Protein AF-A0A7S2WW77-F1 (afdb_monomer_lite)

Radius of gyration: 19.47 Å; chains: 1; boundi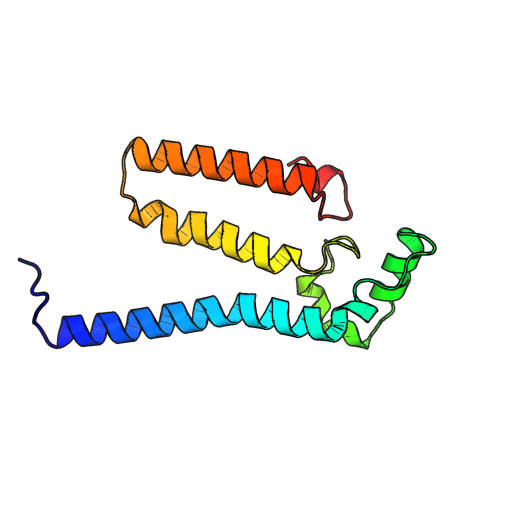ng box: 49×28×53 Å

Foldseek 3Di:
DDDCPDPVNVVVVVVVVVVVVVLVVVLVVLCVVCVVVLCLLQPDDPDQVVSLVSSVPPPVCVVVCVQAVFFGSVQSSVSSVVSVLVCCQPPVLCVVDDDPVSVVVNVVSVVVVLVCLQVPVTGPDNVVSND

pLDDT: mean 90.62, std 7.21, range [52.75, 97.0]

Structure (mmCIF, N/CA/C/O backbone):
data_AF-A0A7S2WW77-F1
#
_entry.id   AF-A0A7S2WW77-F1
#
loop_
_atom_site.group_PDB
_atom_site.id
_atom_site.type_symbol
_atom_site.label_atom_id
_atom_site.label_alt_id
_atom_site.label_comp_id
_atom_site.label_asym_id
_atom_site.label_entity_id
_atom_site.label_seq_id
_atom_site.pdbx_PDB_ins_code
_atom_site.Cartn_x
_atom_site.Cartn_y
_atom_site.Cartn_z
_atom_site.occupancy
_atom_site.B_iso_or_equiv
_atom_site.auth_seq_id
_atom_site.auth_comp_id
_atom_site.auth_asym_id
_atom_site.auth_atom_id
_atom_site.pdbx_PDB_model_num
ATOM 1 N N . ALA A 1 1 ? -28.612 0.850 28.359 1.00 59.81 1 ALA A N 1
ATOM 2 C CA . ALA A 1 1 ? -27.626 -0.241 28.231 1.00 59.81 1 ALA A CA 1
ATOM 3 C C . ALA A 1 1 ? -27.675 -0.755 26.799 1.00 59.81 1 ALA A C 1
ATOM 5 O O . ALA A 1 1 ? -28.771 -0.836 26.258 1.00 59.81 1 ALA A O 1
ATOM 6 N N . ILE A 1 2 ? -26.528 -1.022 26.174 1.00 74.88 2 ILE A N 1
ATOM 7 C CA . ILE A 1 2 ? -26.475 -1.639 24.841 1.00 74.88 2 ILE A CA 1
ATOM 8 C C . ILE A 1 2 ? -26.680 -3.142 25.043 1.00 74.88 2 ILE A C 1
ATOM 10 O O . ILE A 1 2 ? -25.931 -3.760 25.797 1.00 74.88 2 ILE A O 1
ATOM 14 N N . ASP A 1 3 ? -27.717 -3.713 24.435 1.00 78.00 3 ASP A N 1
ATOM 15 C CA . ASP A 1 3 ? -28.011 -5.141 24.550 1.00 78.00 3 ASP A CA 1
ATOM 16 C C . ASP A 1 3 ? -27.231 -5.936 23.493 1.00 78.00 3 ASP A C 1
ATOM 18 O O . ASP A 1 3 ? -27.639 -6.048 22.336 1.00 78.00 3 ASP A O 1
ATOM 22 N N . CYS A 1 4 ? -26.095 -6.496 23.909 1.00 80.12 4 CYS A N 1
ATOM 23 C CA . CYS A 1 4 ? -25.233 -7.328 23.066 1.00 80.12 4 CYS A CA 1
ATOM 24 C C . CYS A 1 4 ? -25.769 -8.760 22.860 1.00 80.12 4 CYS A C 1
ATOM 26 O O . CYS A 1 4 ? -25.142 -9.556 22.161 1.00 80.12 4 CYS A O 1
ATOM 28 N N . SER A 1 5 ? -26.899 -9.123 23.474 1.00 79.75 5 SER A N 1
ATOM 29 C CA . SER A 1 5 ? -27.517 -10.450 23.346 1.00 79.75 5 SER A CA 1
ATOM 30 C C . SER A 1 5 ? -28.668 -10.489 22.333 1.00 79.75 5 SER A C 1
ATOM 32 O O . SER A 1 5 ? -29.068 -11.568 21.891 1.00 79.75 5 SER A O 1
ATOM 34 N N . SER A 1 6 ? -29.151 -9.316 21.913 1.00 86.88 6 SER A N 1
ATOM 35 C CA . SER A 1 6 ? -30.259 -9.159 20.972 1.00 86.88 6 SER A CA 1
ATOM 36 C C . SER A 1 6 ? -29.940 -9.687 19.563 1.00 86.88 6 SER A C 1
ATOM 38 O O . SER A 1 6 ? -28.818 -9.573 19.055 1.00 86.88 6 SER A O 1
ATOM 40 N N . SER A 1 7 ? -30.952 -10.232 18.880 1.00 86.94 7 SER A N 1
ATOM 41 C CA . SER A 1 7 ? -30.858 -10.686 17.482 1.00 86.94 7 SER A CA 1
ATOM 42 C C . SER A 1 7 ? -30.487 -9.555 16.513 1.00 86.94 7 SER A C 1
ATOM 44 O O . SER A 1 7 ? -29.793 -9.795 15.520 1.00 86.94 7 SER A O 1
ATOM 46 N N . SER A 1 8 ? -30.866 -8.313 16.827 1.00 87.94 8 SER A N 1
ATOM 47 C CA . SER A 1 8 ? -30.489 -7.127 16.053 1.00 87.94 8 SER A CA 1
ATOM 48 C C . SER A 1 8 ? -28.978 -6.882 16.083 1.00 87.94 8 SER A C 1
ATOM 50 O O . SER A 1 8 ? -28.389 -6.578 15.049 1.00 87.94 8 SER A O 1
ATOM 52 N N . TYR A 1 9 ? -28.326 -7.094 17.234 1.00 88.69 9 TYR A N 1
ATOM 53 C CA . TYR A 1 9 ? -26.873 -6.949 17.372 1.00 88.69 9 TYR A CA 1
ATOM 54 C C . TYR A 1 9 ? -26.114 -8.026 16.585 1.00 88.69 9 TYR A C 1
ATOM 56 O O . TYR A 1 9 ? -25.145 -7.727 15.889 1.00 88.69 9 TYR A O 1
ATOM 64 N N . ARG A 1 10 ? -26.600 -9.275 16.606 1.00 89.81 10 ARG A N 1
ATOM 65 C CA . ARG A 1 10 ? -26.032 -10.354 15.775 1.00 89.81 10 ARG A CA 1
ATOM 66 C C . ARG A 1 10 ? -26.152 -10.056 14.282 1.00 89.81 10 ARG A C 1
ATOM 68 O O . ARG A 1 10 ? -25.204 -10.287 13.539 1.00 89.81 10 ARG A O 1
ATOM 75 N N . THR A 1 11 ? -27.295 -9.529 13.850 1.00 92.19 11 THR A N 1
ATOM 76 C CA . THR A 1 11 ? -27.516 -9.144 12.447 1.00 92.19 11 THR A CA 1
ATOM 77 C C . THR A 1 11 ? -26.576 -8.011 12.036 1.00 92.19 11 THR A C 1
ATOM 79 O O . THR A 1 11 ? -25.976 -8.074 10.967 1.00 92.19 11 THR A O 1
ATOM 82 N N . PHE A 1 12 ? -26.387 -7.021 12.909 1.00 92.06 12 PHE A N 1
ATOM 83 C CA . PHE A 1 12 ? -25.452 -5.920 12.692 1.00 92.06 12 PHE A CA 1
ATOM 84 C C . PHE A 1 12 ? -24.008 -6.411 12.504 1.00 92.06 12 PHE A C 1
ATOM 86 O O . PHE A 1 12 ? -23.388 -6.081 11.498 1.00 92.06 12 PHE A O 1
ATOM 93 N N . ILE A 1 13 ? -23.511 -7.289 13.387 1.00 93.31 13 ILE A N 1
ATOM 94 C CA . ILE A 1 13 ? -22.167 -7.883 13.252 1.00 93.31 13 ILE A CA 1
ATOM 95 C C . ILE A 1 13 ? -22.000 -8.604 11.911 1.00 93.31 13 ILE A C 1
ATOM 97 O O . ILE A 1 13 ? -20.952 -8.492 11.278 1.00 93.31 13 ILE A O 1
ATOM 101 N N . LEU A 1 14 ? -23.009 -9.364 11.475 1.00 95.25 14 LEU A N 1
ATOM 102 C CA . LEU A 1 14 ? -22.939 -10.096 10.209 1.00 95.25 14 LEU A CA 1
ATOM 103 C C . LEU A 1 14 ? -22.857 -9.149 9.006 1.00 95.25 14 LEU A C 1
ATOM 105 O O . LEU A 1 14 ? -22.078 -9.402 8.087 1.00 95.25 14 LEU A O 1
ATOM 109 N N . ILE A 1 15 ? -23.630 -8.060 9.022 1.00 95.81 15 ILE A N 1
ATOM 110 C CA . ILE A 1 15 ? -23.596 -7.038 7.970 1.00 95.81 15 ILE A CA 1
ATOM 111 C C . ILE A 1 15 ? -22.231 -6.343 7.953 1.00 95.81 15 ILE A C 1
ATOM 113 O O . ILE A 1 15 ? -21.613 -6.254 6.894 1.00 95.81 15 ILE A O 1
ATOM 117 N N . ASP A 1 16 ? -21.718 -5.923 9.109 1.00 94.44 16 ASP A N 1
ATOM 118 C CA . ASP A 1 16 ? -20.406 -5.278 9.210 1.00 94.44 16 ASP A CA 1
ATOM 119 C C . ASP A 1 16 ? -19.282 -6.202 8.739 1.00 94.44 16 ASP A C 1
ATOM 121 O O . ASP A 1 16 ? -18.430 -5.798 7.947 1.00 94.44 16 ASP A O 1
ATOM 125 N N . ALA A 1 17 ? -19.298 -7.469 9.159 1.00 95.94 17 ALA A N 1
ATOM 126 C CA . ALA A 1 17 ? -18.319 -8.454 8.718 1.00 95.94 17 ALA A CA 1
ATOM 127 C C . ALA A 1 17 ? -18.358 -8.644 7.191 1.00 95.94 17 ALA A C 1
ATOM 129 O O . ALA A 1 17 ? -17.304 -8.717 6.550 1.00 95.94 17 ALA A O 1
ATOM 130 N N . LEU A 1 18 ? -19.551 -8.672 6.585 1.00 97.00 18 LEU A N 1
ATOM 131 C CA . LEU A 1 18 ? -19.711 -8.749 5.133 1.00 97.00 18 LEU A CA 1
ATOM 132 C C . LEU A 1 18 ? -19.118 -7.515 4.436 1.00 97.00 18 LEU A C 1
ATOM 134 O O . LEU A 1 18 ? -18.344 -7.662 3.490 1.00 97.00 18 LEU A O 1
ATOM 138 N N . LEU A 1 19 ? -19.436 -6.309 4.913 1.00 95.25 19 LEU A N 1
ATOM 139 C CA . LEU A 1 19 ? -18.940 -5.056 4.336 1.00 95.25 19 LEU A CA 1
ATOM 140 C C . LEU A 1 19 ? -17.419 -4.935 4.456 1.00 95.25 19 LEU A C 1
ATOM 142 O O . LEU A 1 19 ? -16.745 -4.577 3.485 1.00 95.25 19 LEU A O 1
ATOM 146 N N . ILE A 1 20 ? -16.857 -5.294 5.612 1.00 94.50 20 ILE A N 1
ATOM 147 C CA . ILE A 1 20 ? -15.407 -5.358 5.814 1.00 94.50 20 ILE A CA 1
ATOM 148 C C . ILE A 1 20 ? -14.797 -6.339 4.812 1.00 94.50 20 ILE A C 1
ATOM 150 O O . ILE A 1 20 ? -13.858 -5.971 4.112 1.00 94.50 20 ILE A O 1
ATOM 154 N N . THR A 1 21 ? -15.358 -7.544 4.673 1.00 96.25 21 THR A N 1
ATOM 155 C CA . THR A 1 21 ? -14.860 -8.561 3.730 1.00 96.25 21 THR A CA 1
ATOM 156 C C . THR A 1 21 ? -14.839 -8.040 2.295 1.00 96.25 21 THR A C 1
ATOM 158 O O . THR A 1 21 ? -13.830 -8.179 1.603 1.00 96.25 21 THR A O 1
ATOM 161 N N . VAL A 1 22 ? -15.916 -7.385 1.854 1.00 95.38 22 VAL A N 1
ATOM 162 C CA . VAL A 1 22 ? -15.996 -6.771 0.520 1.00 95.38 22 VAL A CA 1
ATOM 163 C C . VAL A 1 22 ? -14.932 -5.688 0.351 1.00 95.38 22 VAL A C 1
ATOM 165 O O . VAL A 1 22 ? -14.251 -5.644 -0.673 1.00 95.38 22 VAL A O 1
ATOM 168 N N . THR A 1 23 ? -14.730 -4.853 1.368 1.00 93.44 23 THR A N 1
ATOM 169 C CA . THR A 1 23 ? -13.737 -3.774 1.317 1.00 93.44 23 THR A CA 1
ATOM 170 C C . THR A 1 23 ? -12.305 -4.323 1.279 1.00 93.44 23 THR A C 1
ATOM 172 O O . THR A 1 23 ? -11.468 -3.785 0.559 1.00 93.44 23 THR A O 1
ATOM 175 N N . GLN A 1 24 ? -12.021 -5.425 1.985 1.00 95.50 24 GLN A N 1
ATOM 176 C CA . GLN A 1 24 ? -10.722 -6.113 1.941 1.00 95.50 24 GLN A CA 1
ATOM 177 C C . GLN A 1 24 ? -10.480 -6.845 0.618 1.00 95.50 24 GLN A C 1
ATOM 179 O O . GLN A 1 24 ? -9.340 -6.948 0.165 1.00 95.50 24 GLN A O 1
ATOM 184 N N . ALA A 1 25 ? -11.535 -7.340 -0.028 1.00 95.88 25 ALA A N 1
ATOM 185 C CA . ALA A 1 25 ? -11.412 -8.071 -1.282 1.00 95.88 25 ALA A CA 1
ATOM 186 C C . ALA A 1 25 ? -10.832 -7.207 -2.415 1.00 95.88 25 ALA A C 1
ATOM 188 O O . ALA A 1 25 ? -10.130 -7.738 -3.271 1.00 95.88 25 ALA A O 1
ATOM 189 N N . ILE A 1 26 ? -11.070 -5.890 -2.410 1.00 94.81 26 ILE A N 1
ATOM 190 C CA . ILE A 1 26 ? -10.602 -4.965 -3.456 1.00 94.81 26 ILE A CA 1
ATOM 191 C C . 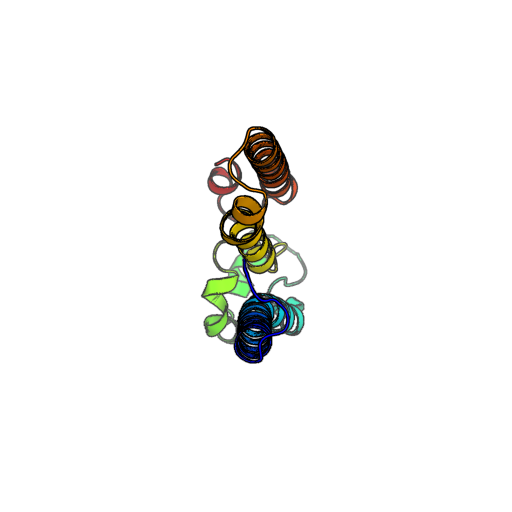ILE A 1 26 ? -9.063 -4.878 -3.523 1.00 94.81 26 ILE A C 1
ATOM 193 O O . ILE A 1 26 ? -8.508 -5.245 -4.563 1.00 94.81 26 ILE A O 1
ATOM 197 N N . PRO A 1 27 ? -8.336 -4.446 -2.468 1.00 95.44 27 PRO A N 1
ATOM 198 C CA . PRO A 1 27 ? -6.875 -4.367 -2.518 1.00 95.44 27 PRO A CA 1
ATOM 199 C C . PRO A 1 27 ? -6.237 -5.745 -2.748 1.00 95.44 27 PRO A C 1
ATOM 201 O O . PRO A 1 27 ? -5.265 -5.852 -3.496 1.00 95.44 27 PRO A O 1
ATOM 204 N N . ILE A 1 28 ? -6.821 -6.819 -2.199 1.00 95.94 28 ILE A N 1
ATOM 205 C CA . ILE A 1 28 ? -6.366 -8.194 -2.454 1.00 95.94 28 ILE A CA 1
ATOM 206 C C . ILE A 1 28 ? -6.510 -8.541 -3.940 1.00 95.94 28 ILE A C 1
ATOM 208 O O . ILE A 1 28 ? -5.565 -9.044 -4.551 1.00 95.94 28 ILE A O 1
ATOM 212 N N . ALA A 1 29 ? -7.660 -8.250 -4.549 1.00 96.12 29 ALA A N 1
ATOM 213 C CA . ALA A 1 29 ? -7.892 -8.492 -5.967 1.00 96.12 29 ALA A CA 1
ATOM 214 C C . ALA A 1 29 ? -6.905 -7.708 -6.841 1.00 96.12 29 ALA A C 1
ATOM 216 O O . ALA A 1 29 ? -6.364 -8.276 -7.791 1.00 96.12 29 ALA A O 1
ATOM 217 N N . TYR A 1 30 ? -6.606 -6.450 -6.502 1.00 95.19 30 TYR A N 1
ATOM 218 C CA . TYR A 1 30 ? -5.602 -5.650 -7.209 1.00 95.19 30 TYR A CA 1
ATOM 219 C C . TYR A 1 30 ? -4.225 -6.307 -7.161 1.00 95.19 30 TYR A C 1
ATOM 221 O O . TYR A 1 30 ? -3.631 -6.549 -8.214 1.00 95.19 30 TYR A O 1
ATOM 229 N N . VAL A 1 31 ? -3.748 -6.687 -5.972 1.00 95.88 31 VAL A N 1
ATOM 230 C CA . VAL A 1 31 ? -2.457 -7.375 -5.828 1.00 95.88 31 VAL A CA 1
ATOM 231 C C . VAL A 1 31 ? -2.445 -8.677 -6.621 1.00 95.88 31 VAL A C 1
ATOM 233 O O . VAL A 1 31 ? -1.498 -8.922 -7.362 1.00 95.88 31 VAL A O 1
ATOM 236 N N . VAL A 1 32 ? -3.495 -9.496 -6.535 1.00 96.94 32 VAL A N 1
ATOM 237 C CA . VAL A 1 32 ? -3.577 -10.777 -7.255 1.00 96.94 32 VAL A CA 1
ATOM 238 C C . VAL A 1 32 ? -3.533 -10.572 -8.771 1.00 96.94 32 VAL A C 1
ATOM 240 O O . VAL A 1 32 ? -2.789 -11.266 -9.472 1.00 96.94 32 VAL A O 1
ATOM 243 N N . VAL A 1 33 ? -4.310 -9.624 -9.297 1.00 96.31 33 VAL A N 1
ATOM 244 C CA . VAL A 1 33 ? -4.375 -9.342 -10.737 1.00 96.31 33 VAL A CA 1
ATOM 245 C C . VAL A 1 33 ? -3.042 -8.802 -11.252 1.00 96.31 33 VAL A C 1
ATOM 247 O O . VAL A 1 33 ? -2.554 -9.268 -12.287 1.00 96.31 33 VAL A O 1
ATOM 250 N N . LEU A 1 34 ? -2.423 -7.872 -10.523 1.00 95.38 34 LEU A N 1
ATOM 251 C CA . LEU A 1 34 ? -1.128 -7.306 -10.889 1.00 95.38 34 LEU A CA 1
ATOM 252 C C . LEU A 1 34 ? -0.005 -8.346 -10.762 1.00 95.38 34 LEU A C 1
ATOM 254 O O . LEU A 1 34 ? 0.808 -8.484 -11.674 1.00 95.38 34 LEU A O 1
ATOM 258 N N . TRP A 1 35 ? -0.011 -9.171 -9.710 1.00 96.00 35 TRP A N 1
ATOM 259 C CA . TRP A 1 35 ? 0.988 -10.222 -9.495 1.00 96.00 35 TRP A CA 1
ATOM 260 C C . TRP A 1 35 ? 1.004 -11.242 -10.634 1.00 96.00 35 TRP A C 1
ATOM 262 O O . TRP A 1 35 ? 2.072 -11.618 -11.123 1.00 96.00 35 TRP A O 1
ATOM 272 N N . ARG A 1 36 ? -0.174 -11.642 -11.134 1.00 96.00 36 ARG A N 1
ATOM 273 C CA . ARG A 1 36 ? -0.294 -12.533 -12.304 1.00 96.00 36 ARG A CA 1
ATOM 274 C C . ARG A 1 36 ? 0.345 -11.945 -13.566 1.00 96.00 36 ARG A C 1
ATOM 276 O O . ARG A 1 36 ? 0.814 -12.692 -14.421 1.00 96.00 36 ARG A O 1
ATOM 283 N N . ARG A 1 37 ? 0.398 -10.616 -13.683 1.00 94.94 37 ARG A N 1
ATOM 284 C CA . ARG A 1 37 ? 0.965 -9.887 -14.831 1.00 94.94 37 ARG A CA 1
ATOM 285 C C . ARG A 1 37 ? 2.291 -9.197 -14.505 1.00 94.94 37 ARG A C 1
ATOM 287 O O . ARG A 1 37 ? 2.759 -8.376 -15.291 1.00 94.94 37 ARG A O 1
ATOM 294 N N . ARG A 1 38 ? 2.943 -9.563 -13.393 1.00 93.38 38 ARG A N 1
ATOM 295 C CA . ARG A 1 38 ? 4.145 -8.880 -12.883 1.00 93.38 38 ARG A CA 1
ATOM 296 C C . ARG A 1 38 ? 5.297 -8.805 -13.886 1.00 93.38 38 ARG A C 1
ATOM 298 O O . ARG A 1 38 ? 6.040 -7.837 -13.883 1.00 93.38 38 ARG A O 1
ATOM 305 N N . HIS A 1 39 ? 5.432 -9.802 -14.761 1.00 91.38 39 HIS A N 1
ATOM 306 C CA . HIS A 1 39 ? 6.483 -9.840 -15.783 1.00 91.38 39 HIS A CA 1
ATOM 307 C C . HIS A 1 39 ? 6.277 -8.791 -16.890 1.00 91.38 39 HIS A C 1
ATOM 309 O O . HIS A 1 39 ? 7.244 -8.357 -17.503 1.00 91.38 39 HIS A O 1
ATOM 315 N N . ARG A 1 40 ? 5.028 -8.366 -17.125 1.00 91.94 40 ARG A N 1
ATOM 316 C CA . ARG A 1 40 ? 4.674 -7.284 -18.061 1.00 91.94 40 ARG A CA 1
ATOM 317 C C . ARG A 1 40 ? 4.759 -5.914 -17.389 1.00 91.94 40 ARG A C 1
ATOM 319 O O . ARG A 1 40 ? 5.102 -4.934 -18.033 1.00 91.94 40 ARG A O 1
ATOM 326 N N . LEU A 1 41 ? 4.460 -5.861 -16.088 1.00 92.00 41 LEU A N 1
ATOM 327 C CA . LEU A 1 41 ? 4.537 -4.646 -15.266 1.00 92.00 41 LEU A CA 1
ATOM 328 C C . LEU A 1 41 ? 5.972 -4.268 -14.876 1.00 92.00 41 LEU A C 1
ATOM 330 O O . LEU A 1 41 ? 6.255 -3.092 -14.677 1.00 92.00 41 LEU A O 1
ATOM 334 N N . ASN A 1 42 ? 6.861 -5.251 -14.757 1.00 91.94 42 ASN A N 1
ATOM 335 C CA . ASN A 1 42 ? 8.275 -5.058 -14.465 1.00 91.94 42 ASN A CA 1
ATOM 336 C C . ASN A 1 42 ? 9.124 -5.884 -15.445 1.00 91.94 42 ASN A C 1
ATOM 338 O O . ASN A 1 42 ? 9.648 -6.939 -15.067 1.00 91.94 42 ASN A O 1
ATOM 342 N N . PRO A 1 43 ? 9.204 -5.471 -16.723 1.00 87.31 43 PRO A N 1
ATOM 343 C CA . PRO A 1 43 ? 10.028 -6.173 -17.695 1.00 87.31 43 PRO A CA 1
ATOM 344 C C . PRO A 1 43 ? 11.506 -6.094 -17.278 1.00 87.31 43 PRO A C 1
ATOM 346 O O . PRO A 1 43 ? 11.970 -5.062 -16.791 1.00 87.31 43 PRO A O 1
ATOM 349 N N . VAL A 1 44 ? 12.230 -7.208 -17.448 1.00 78.62 44 VAL A N 1
ATOM 350 C CA . VAL A 1 44 ? 13.632 -7.387 -17.017 1.00 78.62 44 VAL A CA 1
ATOM 351 C C . VAL A 1 44 ? 14.501 -6.210 -17.499 1.00 78.62 44 VAL A C 1
ATOM 353 O O . VAL A 1 44 ? 14.399 -5.825 -18.667 1.00 78.62 44 VAL A O 1
ATOM 356 N N . PRO A 1 45 ? 15.327 -5.607 -16.623 1.00 69.31 45 PRO A N 1
ATOM 357 C CA . PRO A 1 45 ? 15.909 -4.299 -16.888 1.00 69.31 45 PRO A CA 1
ATOM 358 C C . PRO A 1 45 ? 17.061 -4.361 -17.896 1.00 69.31 45 PRO A C 1
ATOM 360 O O . PRO A 1 45 ? 18.038 -5.075 -17.691 1.00 69.31 45 PRO A O 1
ATOM 363 N N . TYR A 1 46 ? 16.967 -3.531 -18.938 1.00 63.91 46 TYR A N 1
ATOM 364 C CA . TYR A 1 46 ? 18.133 -2.991 -19.654 1.00 63.91 46 TYR A CA 1
ATOM 365 C C . TYR A 1 46 ? 18.337 -1.507 -19.284 1.00 63.91 46 TYR A C 1
ATOM 367 O O . TYR A 1 46 ? 19.449 -1.088 -18.989 1.00 63.91 46 TYR A O 1
ATOM 375 N N . ASN A 1 47 ? 17.244 -0.732 -19.207 1.00 85.06 47 ASN A N 1
ATOM 376 C CA . ASN A 1 47 ? 17.173 0.655 -18.721 1.00 85.06 47 ASN A CA 1
ATOM 377 C C . ASN A 1 47 ? 15.768 0.907 -18.117 1.00 85.06 47 ASN A C 1
ATOM 379 O O . ASN A 1 47 ? 14.789 0.339 -18.604 1.00 85.06 47 ASN A O 1
ATOM 383 N N . GLU A 1 48 ? 15.650 1.731 -17.072 1.00 84.06 48 GLU A N 1
ATOM 384 C CA . GLU A 1 48 ? 14.375 2.093 -16.428 1.00 84.06 48 GLU A CA 1
ATOM 385 C C . GLU A 1 48 ? 13.432 2.859 -17.366 1.00 84.06 48 GLU A C 1
ATOM 387 O O . GLU A 1 48 ? 12.242 2.564 -17.424 1.00 84.06 48 GLU A O 1
ATOM 392 N N . VAL A 1 49 ? 13.970 3.763 -18.188 1.00 87.12 49 VAL A N 1
ATOM 393 C CA . VAL A 1 49 ? 13.173 4.501 -19.185 1.00 87.12 49 VAL A CA 1
ATOM 394 C C . VAL A 1 49 ? 12.571 3.545 -20.220 1.00 87.12 49 VAL A C 1
ATOM 396 O O . VAL A 1 49 ? 11.409 3.664 -20.605 1.00 87.12 49 VAL A O 1
ATOM 399 N N . GLU A 1 50 ? 13.348 2.551 -20.645 1.00 90.25 50 GLU A N 1
ATOM 400 C CA . GLU A 1 50 ? 12.904 1.559 -21.624 1.00 90.25 50 GLU A CA 1
ATOM 401 C C . GLU A 1 50 ? 11.887 0.578 -21.022 1.00 90.25 50 GLU A C 1
ATOM 403 O O . GLU A 1 50 ? 10.921 0.202 -21.686 1.00 90.25 50 GLU A O 1
ATOM 408 N N . SER A 1 51 ? 12.057 0.182 -19.755 1.00 90.81 51 SER A N 1
ATOM 409 C CA . SER A 1 51 ? 11.088 -0.682 -19.070 1.00 90.81 51 SER A CA 1
ATOM 410 C C . SER A 1 51 ? 9.738 0.020 -18.897 1.00 90.81 51 SER A C 1
ATOM 412 O O . SER A 1 51 ? 8.699 -0.592 -19.157 1.00 90.81 51 SER A O 1
ATOM 414 N N . LEU A 1 52 ? 9.754 1.313 -18.550 1.00 91.00 52 LEU A N 1
ATOM 415 C CA . LEU A 1 52 ? 8.564 2.160 -18.484 1.00 91.00 52 LEU A CA 1
ATOM 416 C C . LEU A 1 52 ? 7.886 2.259 -19.851 1.00 91.00 52 LEU A C 1
ATOM 418 O O . LEU A 1 52 ? 6.706 1.930 -19.966 1.00 91.00 52 LEU A O 1
ATOM 422 N N . ARG A 1 53 ? 8.640 2.596 -20.903 1.00 90.19 53 ARG A N 1
ATOM 423 C CA . ARG A 1 53 ? 8.114 2.700 -22.272 1.00 90.19 53 ARG A CA 1
ATOM 424 C C . ARG A 1 53 ? 7.447 1.404 -22.737 1.00 90.19 53 ARG A C 1
ATOM 426 O O . ARG A 1 53 ? 6.350 1.435 -23.290 1.00 90.19 53 ARG A O 1
ATOM 433 N N . ARG A 1 54 ? 8.078 0.250 -22.498 1.00 91.06 54 ARG A N 1
ATOM 434 C CA . ARG A 1 54 ? 7.510 -1.065 -22.851 1.00 91.06 54 ARG A CA 1
ATOM 435 C C . ARG A 1 54 ? 6.202 -1.344 -22.123 1.00 91.06 54 ARG A C 1
ATOM 437 O O . ARG A 1 54 ? 5.269 -1.853 -22.735 1.00 91.06 54 ARG A O 1
ATOM 444 N N . ARG A 1 55 ? 6.128 -0.994 -20.838 1.00 92.62 55 ARG A N 1
ATOM 445 C CA . ARG A 1 55 ? 4.913 -1.142 -20.033 1.00 92.62 55 ARG A CA 1
ATOM 446 C C . ARG A 1 55 ? 3.788 -0.224 -20.513 1.00 92.62 55 ARG A C 1
ATOM 448 O O . ARG A 1 55 ? 2.630 -0.628 -20.485 1.00 92.62 55 ARG A O 1
ATOM 455 N N . GLU A 1 56 ? 4.106 0.993 -20.949 1.00 91.19 56 GLU A N 1
ATOM 456 C CA . GLU A 1 56 ? 3.115 1.947 -21.466 1.00 91.19 56 GLU A CA 1
ATOM 457 C C . GLU A 1 56 ? 2.543 1.552 -22.829 1.00 91.19 56 GLU A C 1
ATOM 459 O O . GLU A 1 56 ? 1.361 1.781 -23.085 1.00 91.19 56 GLU A O 1
ATOM 464 N N . LEU A 1 57 ? 3.359 0.934 -23.685 1.00 91.75 57 LEU A N 1
ATOM 465 C CA . LEU A 1 57 ? 2.941 0.439 -25.001 1.00 91.75 57 LEU A CA 1
ATOM 4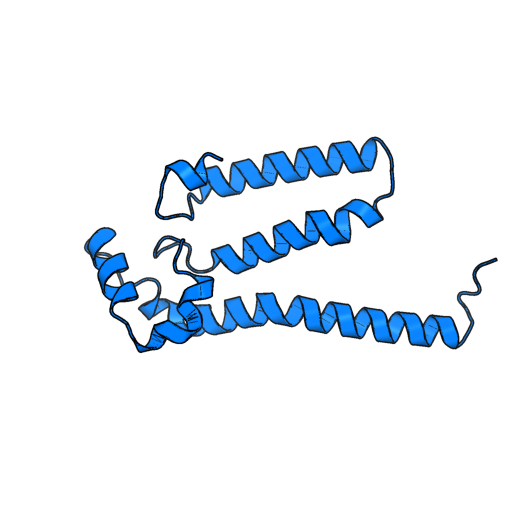66 C C . LEU A 1 57 ? 2.175 -0.892 -24.931 1.00 91.75 57 LEU A C 1
ATOM 468 O O . LEU A 1 57 ? 1.640 -1.358 -25.938 1.00 91.75 57 LEU A O 1
ATOM 472 N N . ASP A 1 58 ? 2.104 -1.516 -23.757 1.00 93.06 58 ASP A N 1
ATOM 473 C CA . ASP A 1 58 ? 1.402 -2.775 -23.574 1.00 93.06 58 ASP A CA 1
ATOM 474 C C . ASP A 1 58 ? -0.121 -2.564 -23.439 1.00 93.06 58 ASP A C 1
ATOM 476 O O . ASP A 1 58 ? -0.670 -2.381 -22.347 1.00 93.06 58 ASP A O 1
ATOM 480 N N . PHE A 1 59 ? -0.834 -2.680 -24.564 1.00 92.44 59 PHE A N 1
ATOM 481 C CA . PHE A 1 59 ? -2.301 -2.609 -24.621 1.00 92.44 59 PHE A CA 1
ATOM 482 C C . PHE A 1 59 ? -3.010 -3.625 -23.715 1.00 92.44 59 PHE A C 1
ATOM 484 O O . PHE A 1 59 ? -4.125 -3.376 -23.259 1.00 92.44 59 PHE A O 1
ATOM 491 N N . GLY A 1 60 ? -2.375 -4.759 -23.403 1.00 92.12 60 GL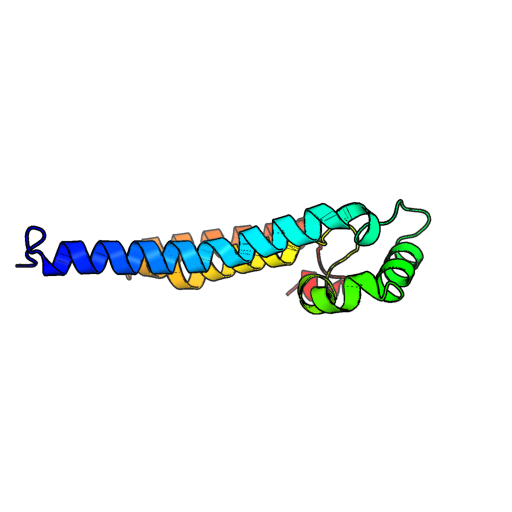Y A N 1
ATOM 492 C CA . GLY A 1 60 ? -2.947 -5.753 -22.500 1.00 92.12 60 GLY A CA 1
ATOM 493 C C . GLY A 1 60 ? -2.991 -5.293 -21.042 1.00 92.12 60 GLY A C 1
ATOM 494 O O . GLY A 1 60 ? -3.738 -5.874 -20.253 1.00 92.12 60 GLY A O 1
ATOM 495 N N . LEU A 1 61 ? -2.220 -4.269 -20.670 1.00 93.81 61 LEU A N 1
ATOM 496 C CA . LEU A 1 61 ? -2.232 -3.674 -19.333 1.00 93.81 61 LEU A CA 1
ATOM 497 C C . LEU A 1 61 ? -3.131 -2.435 -19.231 1.00 93.81 61 LEU A C 1
ATOM 499 O O . LEU A 1 61 ? -3.431 -2.009 -18.118 1.00 93.81 61 LEU A O 1
ATOM 503 N N . PHE A 1 62 ? -3.629 -1.908 -20.354 1.00 92.88 62 PHE A N 1
ATOM 504 C CA . PHE A 1 62 ? -4.439 -0.686 -20.394 1.00 92.88 62 PHE A CA 1
ATOM 505 C C . PHE A 1 62 ? -5.619 -0.667 -19.398 1.00 92.88 62 PHE A C 1
ATOM 507 O O . PHE A 1 62 ? -5.761 0.334 -18.695 1.00 92.88 62 PHE A O 1
ATOM 514 N N . PRO A 1 63 ? -6.412 -1.748 -19.222 1.00 93.62 63 PRO A N 1
ATOM 515 C CA . PRO A 1 63 ? -7.511 -1.753 -18.247 1.00 93.62 63 PRO A CA 1
ATOM 516 C C . PRO A 1 63 ? -7.052 -1.630 -16.788 1.00 93.62 63 PRO A C 1
ATOM 518 O O . PRO A 1 63 ? -7.824 -1.232 -15.926 1.00 93.62 63 PRO A O 1
ATOM 521 N N . LEU A 1 64 ? -5.798 -1.986 -16.503 1.00 94.75 64 LEU A N 1
ATOM 522 C CA . LEU A 1 64 ? -5.197 -1.942 -15.171 1.00 94.75 64 LEU A CA 1
ATOM 523 C C . LEU A 1 64 ? -4.360 -0.679 -14.964 1.00 94.75 64 LEU A C 1
ATOM 525 O O . LEU A 1 64 ? -3.780 -0.509 -13.897 1.00 94.75 64 LEU A O 1
ATOM 529 N N . ARG A 1 65 ? -4.280 0.205 -15.969 1.00 93.56 65 ARG A N 1
ATOM 530 C CA . ARG A 1 65 ? -3.408 1.385 -15.961 1.00 93.56 65 ARG A CA 1
ATOM 531 C C . ARG A 1 65 ? -3.652 2.278 -14.751 1.00 93.56 65 ARG A C 1
ATOM 533 O O . ARG A 1 65 ? -2.694 2.795 -14.191 1.00 93.56 65 ARG A O 1
ATOM 540 N N . PHE A 1 66 ? -4.901 2.402 -14.312 1.00 93.50 66 PHE A N 1
ATOM 541 C CA . PHE A 1 66 ? -5.259 3.190 -13.132 1.00 93.50 66 PHE A CA 1
ATOM 542 C C . PHE A 1 66 ? -4.567 2.721 -11.838 1.00 93.50 66 PHE A C 1
ATOM 544 O O . PHE A 1 66 ? -4.440 3.517 -10.923 1.00 93.50 66 PHE A O 1
ATOM 551 N N . LEU A 1 67 ? -4.104 1.466 -11.768 1.00 94.25 67 LEU A N 1
ATOM 552 C CA . LEU A 1 67 ? -3.446 0.896 -10.587 1.00 94.25 67 LEU A CA 1
ATOM 553 C C . LEU A 1 67 ? -1.935 1.125 -10.545 1.00 94.25 67 LEU A C 1
ATOM 555 O O . LEU A 1 67 ? -1.318 0.903 -9.510 1.00 94.25 67 LEU A O 1
ATOM 559 N N . TYR A 1 68 ? -1.302 1.436 -11.679 1.00 93.56 68 TYR A N 1
ATOM 560 C CA . TYR A 1 68 ? 0.163 1.436 -11.759 1.00 93.56 68 TYR A CA 1
ATOM 561 C C . TYR A 1 68 ? 0.775 2.608 -12.525 1.00 93.56 68 TYR A C 1
ATOM 563 O O . TYR A 1 68 ? 1.999 2.739 -12.527 1.00 93.56 68 TYR A O 1
ATOM 571 N N . LYS A 1 69 ? -0.038 3.428 -13.206 1.00 92.69 69 LYS A N 1
ATOM 572 C CA . LYS A 1 69 ? 0.435 4.471 -14.126 1.00 92.69 69 LYS A CA 1
ATOM 573 C C . LYS A 1 69 ? 1.434 5.417 -13.476 1.00 92.69 69 LYS A C 1
ATOM 575 O O . LYS A 1 69 ? 2.423 5.736 -14.120 1.00 92.69 69 LYS A O 1
ATOM 580 N N . ASP A 1 70 ? 1.175 5.831 -12.244 1.00 92.00 70 ASP A N 1
ATOM 581 C CA . ASP A 1 70 ? 1.972 6.860 -11.575 1.00 92.00 70 ASP A CA 1
ATOM 582 C C . ASP A 1 70 ? 3.208 6.268 -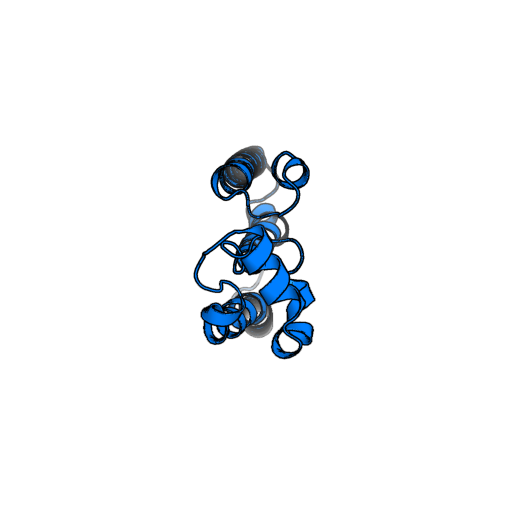10.872 1.00 92.00 70 ASP A C 1
ATOM 584 O O . ASP A 1 70 ? 4.113 6.997 -10.468 1.00 92.00 70 ASP A O 1
ATOM 588 N N . TYR A 1 71 ? 3.290 4.934 -10.785 1.00 93.12 71 TYR A N 1
ATOM 589 C CA . TYR A 1 71 ? 4.360 4.218 -10.096 1.00 93.12 71 TYR A CA 1
ATOM 590 C C . TYR A 1 71 ? 5.457 3.720 -11.032 1.00 93.12 71 TYR A C 1
ATOM 592 O O . TYR A 1 71 ? 5.237 3.501 -12.223 1.00 93.12 71 TYR A O 1
ATOM 600 N N . ASN A 1 72 ? 6.640 3.456 -10.493 1.00 91.62 72 ASN A N 1
ATOM 601 C CA . ASN A 1 72 ? 7.784 2.910 -11.227 1.00 91.62 72 ASN A CA 1
ATOM 602 C C . ASN A 1 72 ? 7.492 1.458 -11.640 1.00 91.62 72 ASN A C 1
ATOM 604 O O . ASN A 1 72 ? 6.630 0.786 -11.065 1.00 91.62 72 ASN A O 1
ATOM 608 N N . CYS A 1 73 ? 8.259 0.905 -12.584 1.00 91.88 73 CYS A N 1
ATOM 609 C CA . CYS A 1 73 ? 8.152 -0.517 -12.947 1.00 91.88 73 CYS A CA 1
ATOM 610 C C . CYS A 1 73 ? 8.389 -1.459 -11.757 1.00 91.88 73 CYS A C 1
ATOM 612 O O . CYS A 1 73 ? 7.805 -2.535 -11.707 1.00 91.88 73 CYS A O 1
ATOM 614 N N . ARG A 1 74 ? 9.205 -1.062 -10.773 1.00 90.75 74 ARG A N 1
ATOM 615 C CA . ARG A 1 74 ? 9.508 -1.875 -9.580 1.00 90.75 74 ARG A CA 1
ATOM 616 C C . ARG A 1 74 ? 8.396 -1.848 -8.524 1.00 90.75 74 ARG A C 1
ATOM 618 O O . ARG A 1 74 ? 8.220 -2.834 -7.810 1.00 90.75 74 ARG A O 1
ATOM 625 N N . SER A 1 75 ? 7.625 -0.764 -8.482 1.00 93.50 75 SER A N 1
ATOM 626 C CA . SER A 1 75 ? 6.652 -0.451 -7.425 1.00 93.50 75 SER A CA 1
ATOM 627 C C . SER A 1 75 ? 5.205 -0.615 -7.899 1.00 93.50 75 SER A C 1
ATOM 629 O O . SER A 1 75 ? 4.295 0.034 -7.401 1.00 93.50 75 SER A O 1
ATOM 631 N N . TRP A 1 76 ? 4.967 -1.519 -8.854 1.00 93.56 76 TRP A N 1
ATOM 632 C CA . TRP A 1 76 ? 3.643 -1.782 -9.436 1.00 93.56 76 TRP A CA 1
ATOM 633 C C . TRP A 1 76 ? 2.575 -2.203 -8.414 1.00 93.56 76 TRP A C 1
ATOM 635 O O . TRP A 1 76 ? 1.390 -2.109 -8.703 1.00 93.56 76 TRP A O 1
ATOM 645 N N . TRP A 1 77 ? 2.977 -2.700 -7.244 1.00 93.69 77 TRP A N 1
ATOM 646 C CA . TRP A 1 77 ? 2.095 -3.148 -6.162 1.00 93.69 77 TRP A CA 1
ATOM 647 C C . TRP A 1 77 ? 1.712 -2.025 -5.185 1.00 93.69 77 TRP A C 1
ATOM 649 O O . TRP A 1 77 ? 0.910 -2.260 -4.281 1.00 93.69 77 TRP A O 1
ATOM 659 N N . PHE A 1 78 ? 2.290 -0.829 -5.329 1.00 94.88 78 PHE A N 1
ATOM 660 C CA . PHE A 1 78 ? 2.234 0.217 -4.308 1.00 94.88 78 PHE A CA 1
ATOM 661 C C . PHE A 1 78 ? 0.824 0.774 -4.066 1.00 94.88 78 PHE A C 1
ATOM 663 O O . PHE A 1 78 ? 0.496 1.060 -2.917 1.00 94.88 78 PHE A O 1
ATOM 670 N N . GLU A 1 79 ? -0.038 0.826 -5.089 1.00 94.94 79 GLU A N 1
ATOM 671 C CA . GLU A 1 79 ? -1.447 1.242 -4.946 1.00 94.94 79 GLU A CA 1
ATOM 672 C C . GLU A 1 79 ? -2.147 0.504 -3.799 1.00 94.94 79 GLU A C 1
ATOM 674 O O . GLU A 1 79 ? -2.819 1.108 -2.970 1.00 94.94 79 GLU A O 1
ATOM 679 N N . ALA A 1 80 ? -1.939 -0.813 -3.694 1.00 94.69 80 ALA A N 1
ATOM 680 C CA . ALA A 1 80 ? -2.559 -1.608 -2.642 1.00 94.69 80 ALA A CA 1
ATOM 681 C C . ALA A 1 80 ? -2.058 -1.209 -1.245 1.00 94.69 80 ALA A C 1
ATOM 683 O O . ALA A 1 80 ? -2.848 -1.168 -0.303 1.00 94.69 80 ALA A O 1
ATOM 684 N N . ILE A 1 81 ? -0.770 -0.876 -1.104 1.00 94.19 81 ILE A N 1
ATOM 685 C CA . ILE A 1 81 ? -0.221 -0.375 0.164 1.00 94.19 81 ILE A CA 1
ATOM 686 C C . ILE A 1 81 ? -0.824 0.985 0.503 1.00 94.19 81 ILE A C 1
ATOM 688 O O . ILE A 1 81 ? -1.227 1.196 1.648 1.00 94.19 81 ILE A O 1
ATOM 692 N N . ASP A 1 82 ? -0.939 1.888 -0.472 1.00 93.81 82 ASP A N 1
ATOM 693 C CA . ASP A 1 82 ? -1.541 3.198 -0.234 1.00 93.81 82 ASP A CA 1
ATOM 694 C C . ASP A 1 82 ? -3.028 3.086 0.140 1.00 93.81 82 ASP A C 1
ATOM 696 O O . ASP A 1 82 ? -3.488 3.773 1.053 1.00 93.81 82 ASP A O 1
ATOM 700 N N . MET A 1 83 ? -3.770 2.151 -0.462 1.00 94.94 83 MET A N 1
ATOM 701 C CA . MET A 1 83 ? -5.148 1.844 -0.064 1.00 94.94 83 MET A CA 1
ATOM 702 C C . MET A 1 83 ? -5.242 1.377 1.395 1.00 94.94 83 MET A C 1
ATOM 704 O O . MET A 1 83 ? -6.083 1.881 2.145 1.00 94.94 83 MET A O 1
ATOM 708 N N . TYR A 1 84 ? -4.370 0.459 1.827 1.00 95.00 84 TYR A N 1
ATOM 709 C CA . TYR A 1 84 ? -4.329 0.014 3.224 1.00 95.00 84 TYR A CA 1
ATOM 710 C C . TYR A 1 84 ? -3.957 1.147 4.175 1.00 95.00 84 TYR A C 1
ATOM 712 O O . TYR A 1 84 ? -4.595 1.311 5.214 1.00 95.00 84 TYR A O 1
ATOM 720 N N . ARG A 1 85 ? -2.981 1.978 3.807 1.00 94.50 85 ARG A N 1
ATOM 721 C CA . ARG A 1 85 ? -2.604 3.164 4.578 1.00 94.50 85 ARG A CA 1
ATOM 722 C C . ARG A 1 85 ? -3.794 4.110 4.747 1.00 94.50 85 ARG A C 1
ATOM 724 O O . ARG A 1 85 ? -4.103 4.498 5.870 1.00 94.50 85 ARG A O 1
ATOM 731 N N . ARG A 1 86 ? -4.510 4.440 3.666 1.00 94.38 86 ARG A N 1
ATOM 732 C CA . ARG A 1 86 ? -5.726 5.275 3.722 1.00 94.38 86 ARG A CA 1
ATOM 733 C C . ARG A 1 86 ? -6.788 4.662 4.629 1.00 94.38 86 ARG A C 1
ATOM 735 O O . ARG A 1 86 ? -7.383 5.375 5.430 1.00 94.38 86 ARG A O 1
ATOM 742 N N . MET A 1 87 ? -6.987 3.347 4.558 1.00 94.56 87 MET A N 1
ATOM 743 C CA . MET A 1 87 ? -7.920 2.642 5.436 1.00 94.56 87 MET A CA 1
ATOM 744 C C . MET A 1 87 ? -7.504 2.716 6.912 1.00 94.56 87 MET A C 1
ATOM 746 O O . MET A 1 87 ? -8.359 2.930 7.767 1.00 94.56 87 MET A O 1
ATOM 750 N N . LEU A 1 88 ? -6.210 2.610 7.227 1.00 93.88 88 LEU A N 1
ATOM 751 C CA . LEU A 1 88 ? -5.720 2.789 8.596 1.00 93.88 88 LEU A CA 1
ATOM 752 C C . LEU A 1 88 ? -6.054 4.188 9.132 1.00 93.88 88 LEU A C 1
ATOM 754 O O . LEU A 1 88 ? -6.544 4.302 10.252 1.00 93.88 88 LEU A O 1
ATOM 758 N N . PHE A 1 89 ? -5.856 5.240 8.332 1.00 94.31 89 PHE A N 1
ATOM 759 C CA . PHE A 1 89 ? -6.151 6.617 8.746 1.00 94.31 89 PHE A CA 1
ATOM 760 C C . PHE A 1 89 ? -7.648 6.929 8.832 1.00 94.31 89 PHE A C 1
ATOM 762 O O . PHE A 1 89 ? -8.068 7.629 9.749 1.00 94.31 89 PHE A O 1
ATOM 769 N N . VAL A 1 90 ? -8.451 6.438 7.886 1.00 93.69 90 VAL A N 1
ATOM 770 C CA . VAL A 1 90 ? -9.870 6.814 7.776 1.00 93.69 90 VAL A CA 1
ATOM 771 C C . VAL A 1 90 ? -10.780 5.889 8.583 1.00 93.69 90 VAL A C 1
ATOM 773 O O . VAL A 1 90 ? -11.760 6.359 9.149 1.00 93.69 90 VAL A O 1
ATOM 776 N N . ALA A 1 91 ? -10.477 4.591 8.648 1.00 91.94 91 ALA A N 1
ATOM 777 C CA . ALA A 1 91 ? -11.344 3.603 9.287 1.00 91.94 91 ALA A CA 1
ATOM 778 C C . ALA A 1 91 ? -10.831 3.158 10.661 1.00 91.94 91 ALA A C 1
ATOM 780 O O . ALA A 1 91 ? -11.620 3.083 11.596 1.00 91.94 91 ALA A O 1
ATOM 781 N N . LEU A 1 92 ? -9.531 2.868 10.810 1.00 91.81 92 LEU A N 1
ATOM 782 C CA . LEU A 1 92 ? -9.011 2.293 12.058 1.00 91.81 92 LEU A CA 1
ATOM 783 C C . LEU A 1 92 ? -8.673 3.355 13.111 1.00 91.81 92 LEU A C 1
ATOM 785 O O . LEU A 1 92 ? -9.017 3.190 14.278 1.00 91.81 92 LEU A O 1
ATOM 789 N N . LEU A 1 93 ? -8.022 4.449 12.714 1.00 93.38 93 LEU A N 1
ATOM 790 C CA . LEU A 1 93 ? -7.580 5.493 13.640 1.00 93.38 93 LEU A CA 1
ATOM 791 C C . LEU A 1 93 ? -8.737 6.117 14.451 1.00 93.38 93 LEU A C 1
ATOM 793 O O . LEU A 1 93 ? -8.575 6.252 15.664 1.00 93.38 93 LEU A O 1
ATOM 797 N N . PRO A 1 94 ? -9.917 6.426 13.869 1.00 92.31 94 PRO A N 1
ATOM 798 C CA . PRO A 1 94 ? -11.043 6.959 14.640 1.00 92.31 94 PRO A CA 1
ATOM 799 C C . PRO A 1 94 ? -11.608 5.984 15.684 1.00 92.31 94 PRO A C 1
ATOM 801 O O . PRO A 1 94 ? -12.172 6.424 16.686 1.00 92.31 94 PRO A O 1
ATOM 804 N N . LEU A 1 95 ? -11.442 4.669 15.488 1.00 91.38 95 LEU A N 1
ATOM 805 C CA . LEU A 1 95 ? -11.906 3.647 16.438 1.00 91.38 95 LEU A CA 1
ATOM 806 C C . LEU A 1 95 ? -11.078 3.620 17.726 1.00 91.38 95 LEU A C 1
ATOM 808 O O . LEU A 1 95 ? -11.544 3.104 18.739 1.00 91.38 95 LEU A O 1
ATOM 812 N N . LEU A 1 96 ? -9.877 4.205 17.717 1.00 91.94 96 LEU A N 1
ATOM 813 C CA . LEU A 1 96 ? -9.037 4.349 18.911 1.00 91.94 96 LEU A CA 1
ATOM 814 C C . LEU A 1 96 ? -9.550 5.442 19.868 1.00 91.94 96 LEU A C 1
ATOM 816 O O . LEU A 1 96 ? -8.987 5.634 20.946 1.00 91.94 96 LEU A O 1
ATOM 820 N N . GLY A 1 97 ? -10.625 6.141 19.493 1.00 89.19 97 GLY A N 1
ATOM 821 C CA . GLY A 1 97 ? -11.257 7.187 20.283 1.00 89.19 97 GLY A CA 1
ATOM 822 C C . GLY A 1 97 ? -10.682 8.577 20.017 1.00 89.19 97 GLY A C 1
ATOM 823 O O . GLY A 1 97 ? -9.811 8.787 19.176 1.00 89.19 97 GLY A O 1
ATOM 824 N N . GLN A 1 98 ? -11.205 9.558 20.747 1.00 83.25 98 GLN A N 1
ATOM 825 C CA . GLN A 1 98 ? -10.840 10.966 20.603 1.00 83.25 98 GLN A CA 1
ATOM 826 C C . GLN A 1 98 ? -9.997 11.377 21.813 1.00 83.25 98 GLN A C 1
ATOM 828 O O . GLN A 1 98 ? -10.523 11.768 22.851 1.00 83.25 98 GLN A O 1
ATOM 833 N N . GLY A 1 99 ? -8.677 11.223 21.709 1.00 91.44 99 GLY A N 1
ATOM 834 C CA . GLY A 1 99 ? -7.758 11.541 22.799 1.00 91.44 99 GLY A CA 1
ATOM 835 C C . GLY A 1 99 ? -6.306 11.643 22.346 1.00 91.44 99 GLY A C 1
ATOM 836 O O . GLY A 1 99 ? -5.965 11.299 21.213 1.00 91.44 99 GLY A O 1
ATOM 837 N N . ALA A 1 100 ? -5.436 12.092 23.255 1.00 92.06 100 ALA A N 1
ATOM 838 C CA . ALA A 1 100 ? -4.018 12.308 22.963 1.00 92.06 100 ALA A CA 1
ATOM 839 C C . ALA A 1 100 ? -3.321 11.038 22.444 1.00 92.06 100 ALA A C 1
ATOM 841 O O . ALA A 1 100 ? -2.488 11.122 21.550 1.00 92.06 100 ALA A O 1
ATOM 842 N N . ALA A 1 101 ? -3.713 9.856 22.934 1.00 90.88 101 ALA A N 1
ATOM 843 C CA . ALA A 1 101 ? -3.180 8.579 22.464 1.00 90.88 101 ALA A CA 1
ATOM 844 C C . ALA A 1 101 ? -3.469 8.330 20.972 1.00 90.88 101 ALA A C 1
ATOM 846 O O . ALA A 1 101 ? -2.552 7.999 20.224 1.00 90.88 101 ALA A O 1
ATOM 847 N N . ALA A 1 102 ? -4.709 8.546 20.518 1.00 92.62 102 ALA A N 1
ATOM 848 C CA . ALA A 1 102 ? -5.069 8.408 19.107 1.00 92.62 102 ALA A CA 1
ATOM 849 C C . ALA A 1 102 ? -4.318 9.429 18.236 1.00 92.62 102 ALA A C 1
ATOM 851 O O . ALA A 1 102 ? -3.826 9.078 17.166 1.00 92.62 102 ALA A O 1
ATOM 852 N N . ALA A 1 103 ? -4.141 10.663 18.723 1.00 93.88 103 ALA A N 1
ATOM 853 C CA . ALA A 1 103 ? -3.333 11.673 18.039 1.00 93.88 103 ALA A CA 1
ATOM 854 C C . ALA A 1 103 ? -1.855 11.251 17.921 1.00 93.88 103 ALA A C 1
ATOM 856 O O . ALA A 1 103 ? -1.288 11.311 16.833 1.00 93.88 103 ALA A O 1
ATOM 857 N N . CYS A 1 104 ? -1.242 10.754 19.001 1.00 95.56 104 CYS A N 1
ATOM 858 C CA . CYS A 1 104 ? 0.133 10.248 18.984 1.00 95.56 104 CYS A CA 1
ATOM 859 C C . CYS A 1 104 ? 0.304 9.064 18.022 1.00 95.56 104 CYS A C 1
ATOM 861 O O . CYS A 1 104 ? 1.276 9.031 17.270 1.00 95.56 104 CYS A O 1
ATOM 863 N N . ILE A 1 105 ? -0.644 8.121 18.007 1.00 95.12 105 ILE A N 1
ATOM 864 C CA . ILE A 1 105 ? -0.638 6.986 17.073 1.00 95.12 105 ILE A CA 1
ATOM 865 C C . ILE A 1 105 ? -0.774 7.482 15.631 1.00 95.12 105 ILE A C 1
ATOM 867 O O . ILE A 1 105 ? -0.022 7.042 14.767 1.00 95.12 105 ILE A O 1
ATOM 871 N N . GLY A 1 106 ? -1.671 8.435 15.371 1.00 95.19 106 GLY A N 1
ATOM 872 C CA . GLY A 1 106 ? -1.827 9.059 14.058 1.00 95.19 106 GLY A CA 1
ATOM 873 C C . GLY A 1 106 ? -0.540 9.731 13.574 1.00 95.19 106 GLY A C 1
ATOM 874 O O . GLY A 1 106 ? -0.111 9.491 12.446 1.00 95.19 106 GLY A O 1
ATOM 875 N N . CYS A 1 107 ? 0.128 10.499 14.440 1.00 95.75 107 CYS A N 1
ATOM 876 C CA . CYS A 1 107 ? 1.426 11.106 14.142 1.00 95.75 107 CYS A CA 1
ATOM 877 C C . CYS A 1 107 ? 2.503 10.049 13.862 1.00 95.75 107 CYS A C 1
ATOM 879 O O . CYS A 1 107 ? 3.245 10.172 12.890 1.00 95.75 107 CYS A O 1
ATOM 881 N N . ALA A 1 108 ? 2.571 8.986 14.670 1.00 95.81 108 ALA A N 1
ATOM 882 C CA . ALA A 1 108 ? 3.518 7.895 14.457 1.00 95.81 108 ALA A CA 1
ATOM 883 C C . ALA A 1 108 ? 3.272 7.182 13.115 1.00 95.81 108 ALA A C 1
ATOM 885 O O . ALA A 1 108 ? 4.212 6.974 12.349 1.00 95.81 108 ALA A O 1
ATOM 886 N N . LEU A 1 109 ? 2.012 6.878 12.782 1.00 95.38 109 LEU A N 1
ATOM 887 C CA . LEU A 1 109 ? 1.627 6.298 11.491 1.00 95.38 109 LEU A CA 1
ATOM 888 C C . LEU A 1 109 ? 1.967 7.226 10.318 1.00 95.38 109 LEU A C 1
ATOM 890 O O . LEU A 1 109 ? 2.365 6.744 9.256 1.00 95.38 109 LEU A O 1
ATOM 894 N N . ALA A 1 110 ? 1.839 8.544 10.492 1.00 95.19 110 ALA A N 1
ATOM 895 C CA . ALA A 1 110 ? 2.204 9.521 9.470 1.00 95.19 110 ALA A CA 1
ATOM 896 C C . ALA A 1 110 ? 3.718 9.529 9.221 1.00 95.19 110 ALA A C 1
ATOM 898 O O . ALA A 1 110 ? 4.142 9.452 8.072 1.00 95.19 110 ALA A O 1
ATOM 899 N N . VAL A 1 111 ? 4.533 9.518 10.280 1.00 95.38 111 VAL A N 1
ATOM 900 C CA . VAL A 1 111 ? 5.998 9.418 10.160 1.00 95.38 111 VAL A CA 1
ATOM 901 C C . VAL A 1 111 ? 6.405 8.111 9.479 1.00 95.38 111 VAL A C 1
ATOM 903 O O . VAL A 1 111 ? 7.196 8.137 8.540 1.00 95.38 111 VAL A O 1
ATOM 906 N N . VAL A 1 112 ? 5.827 6.975 9.885 1.00 94.75 112 VAL A N 1
ATOM 907 C CA . VAL A 1 112 ? 6.074 5.678 9.229 1.00 94.75 112 VAL A CA 1
ATOM 908 C C . VAL A 1 112 ? 5.692 5.730 7.751 1.00 94.75 112 VAL A C 1
ATOM 910 O O . VAL A 1 112 ? 6.438 5.237 6.910 1.00 94.75 112 VAL A O 1
ATOM 913 N N . SER A 1 113 ? 4.565 6.362 7.422 1.00 93.06 113 SER A N 1
ATOM 914 C CA . SER A 1 113 ? 4.142 6.540 6.034 1.00 93.06 113 SER A CA 1
ATOM 915 C C . SER A 1 113 ? 5.182 7.326 5.239 1.00 93.06 113 SER A C 1
ATOM 917 O O . SER A 1 113 ? 5.618 6.849 4.200 1.00 93.06 113 SER A O 1
ATOM 919 N N . ILE A 1 114 ? 5.643 8.472 5.746 1.00 92.50 114 ILE A N 1
ATOM 920 C CA . ILE A 1 114 ? 6.674 9.292 5.089 1.00 92.50 114 ILE A CA 1
ATOM 921 C C . ILE A 1 114 ? 7.954 8.482 4.851 1.00 92.50 114 ILE A C 1
ATOM 923 O O . ILE A 1 114 ? 8.516 8.522 3.758 1.00 92.50 114 ILE A O 1
ATOM 927 N N . LEU A 1 115 ? 8.398 7.706 5.845 1.00 92.69 115 LEU A N 1
ATOM 928 C CA . LEU A 1 115 ? 9.564 6.834 5.693 1.00 92.69 115 LEU A CA 1
ATOM 929 C C . LEU A 1 115 ? 9.347 5.785 4.594 1.00 92.69 115 LEU A C 1
ATOM 931 O O . LEU A 1 115 ? 10.239 5.576 3.779 1.00 92.69 115 LEU A O 1
ATOM 935 N N . LEU A 1 116 ? 8.157 5.179 4.512 1.00 91.19 116 LEU A N 1
ATOM 936 C CA . LEU A 1 116 ? 7.818 4.248 3.433 1.00 91.19 116 LEU A CA 1
ATOM 937 C C . LEU A 1 116 ? 7.876 4.918 2.051 1.00 91.19 116 LEU A C 1
ATOM 939 O O . LEU A 1 116 ? 8.454 4.334 1.138 1.00 91.19 116 LEU A O 1
ATOM 943 N N . PHE A 1 117 ? 7.327 6.128 1.888 1.00 90.81 117 PHE A N 1
ATOM 944 C CA . PHE A 1 117 ? 7.394 6.867 0.616 1.00 90.81 117 PHE A CA 1
ATOM 945 C C . PHE A 1 117 ? 8.833 7.223 0.234 1.00 90.81 117 PHE A C 1
ATOM 947 O O . PHE A 1 117 ? 9.218 7.060 -0.924 1.00 90.81 117 PHE A O 1
ATOM 954 N N . ARG A 1 118 ? 9.648 7.637 1.210 1.00 89.62 118 ARG A N 1
ATOM 955 C CA . ARG A 1 118 ? 11.054 7.984 0.990 1.00 89.62 118 ARG A CA 1
ATOM 956 C C . ARG A 1 118 ? 11.896 6.778 0.572 1.00 89.62 118 ARG A C 1
ATOM 958 O O . ARG A 1 118 ? 12.660 6.884 -0.380 1.00 89.62 118 ARG A O 1
ATOM 965 N N . GLU A 1 119 ? 11.772 5.654 1.276 1.00 90.31 119 GLU A N 1
ATOM 966 C CA . GLU A 1 119 ? 12.587 4.457 1.020 1.00 90.31 119 GLU A CA 1
ATOM 967 C C . GLU A 1 119 ? 12.158 3.737 -0.263 1.00 90.31 119 GLU A C 1
ATOM 969 O O . GLU A 1 119 ? 12.992 3.316 -1.063 1.00 90.31 119 GLU A O 1
ATOM 974 N N . LEU A 1 120 ? 10.848 3.607 -0.493 1.00 89.38 120 LEU A N 1
ATOM 975 C CA . LEU A 1 120 ? 10.332 2.892 -1.661 1.00 89.38 120 LEU A CA 1
ATOM 976 C C . LEU A 1 120 ? 10.359 3.735 -2.934 1.00 89.38 120 LEU A C 1
ATOM 978 O O . LEU A 1 120 ? 10.325 3.148 -4.016 1.00 89.38 120 LEU A O 1
ATOM 982 N N . SER A 1 121 ? 10.388 5.071 -2.799 1.00 90.44 121 SER A N 1
ATOM 983 C CA . SER A 1 121 ? 10.338 6.051 -3.897 1.00 90.44 121 SER A CA 1
ATOM 984 C C . SER A 1 121 ? 9.431 5.593 -5.053 1.00 90.44 121 SER A C 1
ATOM 986 O O . SER A 1 121 ? 9.881 5.458 -6.192 1.00 90.44 121 SER A O 1
ATOM 988 N N . PRO A 1 122 ? 8.163 5.241 -4.757 1.00 90.38 122 PRO A N 1
ATOM 989 C CA . PRO A 1 122 ? 7.333 4.446 -5.651 1.00 90.38 122 PRO A CA 1
ATOM 990 C C . PRO A 1 122 ? 6.856 5.184 -6.898 1.00 90.38 122 PRO A C 1
ATOM 992 O O . PRO A 1 122 ? 6.440 4.492 -7.825 1.00 90.38 122 PRO A O 1
ATOM 995 N N . PHE A 1 123 ? 6.857 6.522 -6.907 1.00 90.69 123 PHE A N 1
ATOM 996 C CA . PHE A 1 123 ? 6.369 7.347 -8.014 1.00 90.69 123 PHE A CA 1
ATOM 997 C C . PHE A 1 123 ? 7.463 7.703 -9.016 1.00 90.69 123 PHE A C 1
ATOM 999 O O . PHE A 1 123 ? 8.601 7.975 -8.627 1.00 90.69 123 PHE A O 1
ATOM 1006 N N . GLN A 1 124 ? 7.077 7.784 -10.294 1.00 87.50 124 GLN A N 1
ATOM 1007 C CA . GLN A 1 124 ? 7.985 8.138 -11.393 1.00 87.50 124 GLN A CA 1
ATOM 1008 C C . GLN A 1 124 ? 8.546 9.553 -11.230 1.00 87.50 124 GLN A C 1
ATOM 1010 O O . GLN A 1 124 ? 9.728 9.794 -11.464 1.00 87.50 124 GLN A O 1
ATOM 1015 N N . GLU A 1 125 ? 7.690 10.477 -10.798 1.00 84.75 125 GLU A N 1
ATOM 1016 C CA . GLU A 1 125 ? 8.066 11.855 -10.516 1.00 84.75 125 GLU A CA 1
ATOM 1017 C C . GLU A 1 125 ? 8.665 11.947 -9.110 1.00 84.75 125 GLU A C 1
ATOM 1019 O O . GLU A 1 125 ? 7.995 11.734 -8.096 1.00 84.75 125 GLU A O 1
ATOM 1024 N N . THR A 1 126 ? 9.950 12.285 -9.032 1.00 79.88 126 THR A N 1
ATOM 1025 C CA . THR A 1 126 ? 10.708 12.328 -7.772 1.00 79.88 126 THR A CA 1
ATOM 1026 C C . THR A 1 126 ? 10.121 13.308 -6.762 1.00 79.88 126 THR A C 1
ATOM 1028 O O . THR A 1 126 ? 10.104 13.010 -5.570 1.00 79.88 126 THR A O 1
ATOM 1031 N N . TRP A 1 127 ? 9.571 14.432 -7.223 1.00 78.50 127 TRP A N 1
ATOM 1032 C CA . TRP A 1 127 ? 8.942 15.436 -6.364 1.00 78.50 127 TRP A CA 1
ATOM 1033 C C . TRP A 1 127 ? 7.692 14.909 -5.656 1.00 78.50 127 TRP A C 1
ATOM 1035 O O . TRP A 1 127 ? 7.455 15.282 -4.515 1.00 78.50 127 TRP A O 1
ATOM 1045 N N . THR A 1 128 ? 6.935 13.997 -6.274 1.00 80.25 128 THR A N 1
ATOM 1046 C CA . THR A 1 128 ? 5.746 13.381 -5.659 1.00 80.25 128 THR A CA 1
ATOM 1047 C C . THR A 1 128 ? 6.111 12.462 -4.496 1.00 80.25 128 THR A C 1
ATOM 1049 O O . THR A 1 128 ? 5.315 12.287 -3.584 1.00 80.25 128 THR A O 1
ATOM 1052 N N . ASN A 1 129 ? 7.327 11.911 -4.486 1.00 74.81 129 ASN A N 1
ATOM 1053 C CA . ASN A 1 129 ? 7.821 11.101 -3.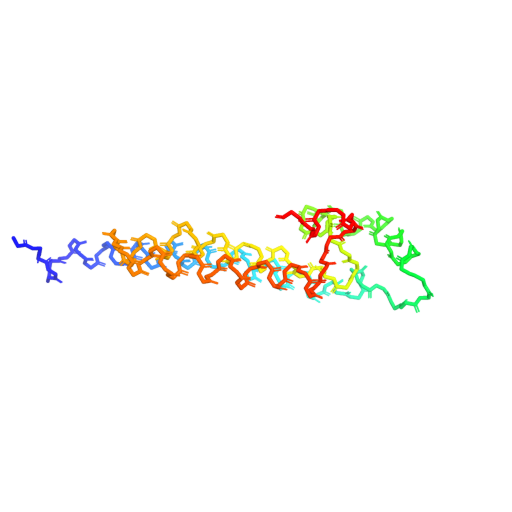370 1.00 74.81 129 ASN A CA 1
ATOM 1054 C C . ASN A 1 129 ? 8.274 11.947 -2.161 1.00 74.81 129 ASN A C 1
ATOM 1056 O O . ASN A 1 129 ? 8.538 11.384 -1.101 1.00 74.81 129 ASN A O 1
ATOM 1060 N N . ALA A 1 130 ? 8.423 13.267 -2.330 1.00 70.31 130 ALA A N 1
ATOM 1061 C CA . ALA A 1 130 ? 8.929 14.191 -1.312 1.00 70.31 130 ALA A CA 1
ATOM 1062 C C . ALA A 1 130 ? 7.829 15.024 -0.622 1.00 70.31 130 ALA A C 1
ATOM 1064 O O . ALA A 1 130 ? 8.150 15.828 0.256 1.00 70.31 130 ALA A O 1
ATOM 1065 N N . VAL A 1 131 ? 6.567 14.851 -1.032 1.00 52.75 131 VAL A N 1
ATOM 1066 C CA . VAL A 1 131 ? 5.367 15.467 -0.433 1.00 52.75 131 VAL A CA 1
ATOM 1067 C C . VAL A 1 131 ? 4.750 14.501 0.570 1.00 52.75 131 VAL A C 1
ATOM 1069 O O . VAL A 1 131 ? 4.365 14.969 1.663 1.00 52.75 131 VAL A O 1
#

Organism: NCBI:txid1034831

Secondary structure (DSSP, 8-state):
---TTSHHHHHHHHHHHHHHHHHHHHHHHHHHHHHHTHHHHSPPPS-HHHHHHHHHS-GGGGGGGGGTTTB-GGGTTHHHHHHHHHHIIIIIGGGG-SSHHHHHHHHHHHHHHHHHHHHH--BSSGGGGG-

Sequence (131 aa):
AIDCSSSSYRTFILIDALLITVTQAIPIAYVVVLWRRRHRLNPVPYNEVESLRRRELDFGLFPLRFLYKDYNCRSWWFEAIDMYRRMLFVALLPLLGQGAAAACIGCALAVVSILLFRELSPFQETWTNAV